Protein AF-A0A6H1K4T9-F1 (afdb_monomer_lite)

Sequence (59 aa):
MTERMLIGPKLEPVPVQRCDVCELCGREREVARRAGRSLEVRSLNGVIAGHPHGREARE

Radius of gyration: 14.77 Å; chains: 1; bounding box: 34×23×47 Å

Foldseek 3Di:
DPPPPCPPPPPQDQFDPPDPQLVVLVVVQVVCVVVVNNVVGDRSVCSVVVDDDDDDPPD

Secondary structure (DSSP, 8-state):
-----------PPPPPTT-HHHHHHHHHHHHHHHTT-TTSS--HHHHHHTS--SS----

Structure (mmCIF, N/CA/C/O backbone):
data_AF-A0A6H1K4T9-F1
#
_entry.id   AF-A0A6H1K4T9-F1
#
loop_
_atom_site.group_PDB
_atom_site.id
_atom_site.type_symbol
_atom_site.label_atom_id
_atom_site.label_alt_id
_atom_site.label_comp_id
_atom_site.label_asym_id
_atom_site.label_entity_id
_atom_site.label_seq_id
_atom_site.pdbx_PDB_ins_code
_atom_site.Cartn_x
_atom_site.Cartn_y
_atom_site.Cartn_z
_atom_site.occupancy
_atom_site.B_iso_or_equiv
_atom_site.auth_seq_id
_atom_site.auth_comp_id
_atom_site.auth_asym_id
_atom_site.auth_atom_id
_atom_site.pdbx_PDB_model_num
ATOM 1 N N . MET A 1 1 ? -8.375 15.076 31.476 1.00 39.69 1 MET A N 1
ATOM 2 C CA . MET A 1 1 ? -9.102 15.232 30.201 1.00 39.69 1 MET A CA 1
ATOM 3 C C . MET A 1 1 ? -8.187 14.683 29.126 1.00 39.69 1 MET A C 1
ATOM 5 O O . MET A 1 1 ? -7.233 15.349 28.762 1.00 39.69 1 MET A O 1
ATOM 9 N N . THR A 1 2 ? -8.341 13.413 28.758 1.00 46.56 2 THR A N 1
ATOM 10 C CA . THR A 1 2 ? -7.494 12.793 27.735 1.00 46.56 2 THR A CA 1
ATOM 11 C C . THR A 1 2 ? -7.947 13.314 26.382 1.00 46.56 2 THR A C 1
ATOM 13 O O . THR A 1 2 ? -9.010 12.937 25.890 1.00 46.56 2 THR A O 1
ATOM 16 N N . GLU A 1 3 ? -7.169 14.243 25.825 1.00 43.88 3 GLU A N 1
ATOM 17 C CA . GLU A 1 3 ? -7.313 14.708 24.451 1.00 43.88 3 GLU A CA 1
ATOM 18 C C . GLU A 1 3 ? -7.395 13.496 23.531 1.00 43.88 3 GLU A C 1
ATOM 20 O O . GLU A 1 3 ? -6.437 12.754 23.308 1.00 43.88 3 GLU A O 1
ATOM 25 N N . ARG A 1 4 ? -8.599 13.266 23.020 1.00 52.03 4 ARG A N 1
ATOM 26 C CA . ARG A 1 4 ? -8.844 12.320 21.950 1.00 52.03 4 ARG A CA 1
ATOM 27 C C . ARG A 1 4 ? -8.306 13.004 20.707 1.00 52.03 4 ARG A C 1
ATOM 29 O O . ARG A 1 4 ? -9.039 13.728 20.044 1.00 52.03 4 ARG A O 1
ATOM 36 N N . MET A 1 5 ? -7.003 12.839 20.478 1.00 53.09 5 MET A N 1
ATOM 37 C CA . MET A 1 5 ? -6.304 13.237 19.263 1.00 53.09 5 MET A CA 1
ATOM 38 C C . MET A 1 5 ? -7.136 12.721 18.088 1.00 53.09 5 MET A C 1
ATOM 40 O O . MET A 1 5 ? -7.094 11.536 17.750 1.00 53.09 5 MET A O 1
ATOM 44 N N . LEU A 1 6 ? -7.960 13.592 17.509 1.00 51.75 6 LEU A N 1
ATOM 45 C CA . LEU A 1 6 ? -8.607 13.339 16.237 1.00 51.75 6 LEU A CA 1
ATOM 46 C C . LEU A 1 6 ? -7.475 13.423 15.225 1.00 51.75 6 LEU A C 1
ATOM 48 O O . LEU A 1 6 ? -7.214 14.470 14.639 1.00 51.75 6 LEU A O 1
ATOM 52 N N . ILE A 1 7 ? -6.745 12.316 15.087 1.00 55.31 7 ILE A N 1
ATOM 53 C CA . ILE A 1 7 ? -5.876 12.078 13.949 1.00 55.31 7 ILE A CA 1
ATOM 54 C C . ILE A 1 7 ? -6.846 12.056 12.767 1.00 55.31 7 ILE A C 1
ATOM 56 O O . ILE A 1 7 ? -7.419 11.016 12.441 1.00 55.31 7 ILE A O 1
ATOM 60 N N . GLY A 1 8 ? -7.108 13.233 12.184 1.00 50.84 8 GLY A N 1
ATOM 61 C CA . GLY A 1 8 ? -7.764 13.352 10.886 1.00 50.84 8 GLY A CA 1
ATOM 62 C C . GLY A 1 8 ? -7.070 12.390 9.926 1.00 50.84 8 GLY A C 1
ATOM 63 O O . GLY A 1 8 ? -5.891 12.102 10.152 1.00 50.84 8 GLY A O 1
ATOM 64 N N . PRO A 1 9 ? -7.783 11.824 8.934 1.00 55.84 9 PRO A N 1
ATOM 65 C CA . PRO A 1 9 ? -7.285 10.687 8.172 1.00 55.84 9 PRO A CA 1
ATOM 66 C C . PRO A 1 9 ? -5.876 11.014 7.695 1.00 55.84 9 PRO A C 1
ATOM 68 O O . PRO A 1 9 ? -5.695 11.895 6.855 1.00 55.84 9 PRO A O 1
ATOM 71 N N . LYS A 1 10 ? -4.873 10.364 8.309 1.00 59.81 10 LYS A N 1
ATOM 72 C CA . LYS A 1 10 ? -3.490 10.431 7.849 1.00 59.81 10 LYS A CA 1
ATOM 73 C C . LYS A 1 10 ? -3.604 10.076 6.381 1.00 59.81 10 LYS A C 1
ATOM 75 O O . LYS A 1 10 ? -4.107 8.992 6.092 1.00 59.81 10 LYS A O 1
ATOM 80 N N . LEU A 1 11 ? -3.284 11.023 5.499 1.00 64.44 11 LEU A N 1
ATOM 81 C CA . LEU A 1 11 ? -3.413 10.819 4.064 1.00 64.44 11 LEU A CA 1
ATOM 82 C C . LEU A 1 11 ? -2.705 9.505 3.750 1.00 64.44 11 LEU A C 1
ATOM 84 O O . LEU A 1 11 ? -1.498 9.373 3.965 1.00 64.44 11 LEU A O 1
ATOM 88 N N . GLU A 1 12 ? -3.495 8.502 3.381 1.00 67.06 12 GLU A N 1
ATOM 89 C CA . GLU A 1 12 ? -2.9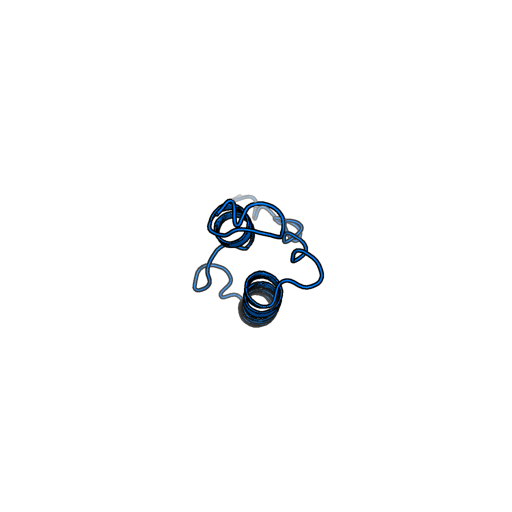59 7.211 2.999 1.00 67.06 12 GLU A CA 1
ATOM 90 C C . GLU A 1 12 ? -2.156 7.436 1.714 1.00 67.06 12 GLU A C 1
ATOM 92 O O . GLU A 1 12 ? -2.572 8.242 0.872 1.00 67.06 12 GLU A O 1
ATOM 97 N N . PRO A 1 13 ? -0.992 6.786 1.560 1.00 75.62 13 PRO A N 1
ATOM 98 C CA . PRO A 1 13 ? -0.211 6.919 0.340 1.00 75.62 13 PRO A CA 1
ATOM 99 C C . PRO A 1 13 ? -1.076 6.556 -0.873 1.00 75.62 13 PRO A C 1
ATOM 101 O O . PRO A 1 13 ? -1.973 5.720 -0.781 1.00 75.62 13 PRO A O 1
ATOM 104 N N . VAL A 1 14 ? -0.822 7.174 -2.023 1.00 85.69 14 VAL A N 1
ATOM 105 C CA . VAL A 1 14 ? -1.489 6.775 -3.268 1.00 85.69 14 VAL A CA 1
ATOM 106 C C . VAL A 1 14 ? -0.686 5.624 -3.881 1.00 85.69 14 VAL A C 1
ATOM 108 O O . VAL A 1 14 ? 0.540 5.738 -3.961 1.00 85.69 14 VAL A O 1
ATOM 111 N N . PRO A 1 15 ? -1.328 4.517 -4.302 1.00 89.81 15 PRO A N 1
ATOM 112 C CA . PRO A 1 15 ? -0.658 3.456 -5.045 1.00 89.81 15 PRO A CA 1
ATOM 113 C C . PRO A 1 15 ? 0.125 3.998 -6.244 1.00 89.81 15 PRO A C 1
ATOM 115 O O . PRO A 1 15 ? -0.345 4.901 -6.939 1.00 89.81 15 PRO A O 1
ATOM 118 N N . VAL A 1 16 ? 1.298 3.426 -6.522 1.00 91.88 16 VAL A N 1
ATOM 119 C CA . VAL A 1 16 ? 2.016 3.730 -7.766 1.00 91.88 16 VAL A CA 1
ATOM 120 C C . VAL A 1 16 ? 1.153 3.288 -8.947 1.00 91.88 16 VAL A C 1
ATOM 122 O O . VAL A 1 16 ? 0.674 2.155 -8.978 1.00 91.88 16 VAL A O 1
ATOM 125 N N . GLN A 1 17 ? 0.936 4.189 -9.910 1.00 86.62 17 GLN A N 1
ATOM 126 C CA . GLN A 1 17 ? 0.102 3.897 -11.076 1.00 86.62 17 GLN A CA 1
ATOM 127 C C . GLN A 1 17 ? 0.676 2.731 -11.886 1.00 86.62 17 GLN A C 1
ATOM 129 O O . GLN A 1 17 ? 1.885 2.687 -12.122 1.00 86.62 17 GLN A O 1
ATOM 134 N N . ARG A 1 18 ? -0.201 1.839 -12.369 1.00 87.62 18 ARG A N 1
ATOM 135 C CA . ARG A 1 18 ? 0.170 0.650 -13.159 1.00 87.62 18 ARG A CA 1
ATOM 136 C C . ARG A 1 18 ? 1.061 -0.336 -12.395 1.00 87.62 18 ARG A C 1
ATOM 138 O O . ARG A 1 18 ? 1.856 -1.046 -13.006 1.00 87.62 18 ARG A O 1
ATOM 145 N N . CYS A 1 19 ? 0.947 -0.366 -11.069 1.00 92.81 19 CYS A N 1
ATOM 146 C CA . CYS A 1 19 ? 1.588 -1.372 -10.237 1.00 92.81 19 CYS A CA 1
ATOM 147 C C . CYS A 1 19 ? 0.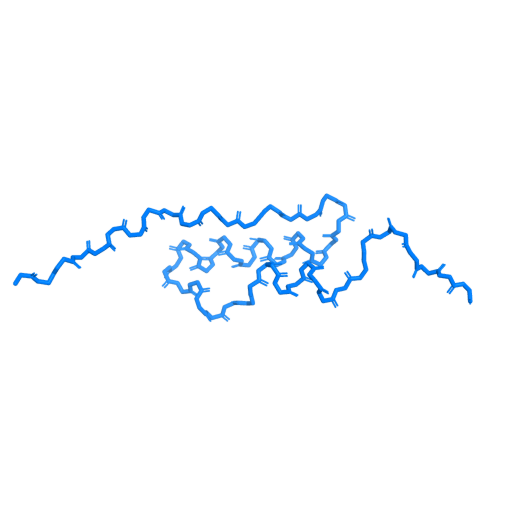532 -2.200 -9.502 1.00 92.81 19 CYS A C 1
ATOM 149 O O . CYS A 1 19 ? -0.048 -1.750 -8.511 1.00 92.81 19 CYS A O 1
ATOM 151 N N . ASP A 1 20 ? 0.339 -3.439 -9.952 1.00 93.00 20 ASP A N 1
ATOM 152 C CA . ASP A 1 20 ? -0.679 -4.349 -9.415 1.00 93.00 20 ASP A CA 1
ATOM 153 C C . ASP A 1 20 ? -0.511 -4.600 -7.909 1.00 93.00 20 ASP A C 1
ATOM 155 O O . ASP A 1 20 ? -1.496 -4.689 -7.174 1.00 93.00 20 ASP A O 1
ATOM 159 N N . VAL A 1 21 ? 0.737 -4.660 -7.428 1.00 93.56 21 VAL A N 1
ATOM 160 C CA . VAL A 1 21 ? 1.064 -4.879 -6.010 1.00 93.56 21 VAL A CA 1
ATOM 161 C C . VAL A 1 21 ? 0.618 -3.688 -5.158 1.00 93.56 21 VAL A C 1
ATOM 163 O O . VAL A 1 21 ? -0.039 -3.866 -4.127 1.00 93.56 21 VAL A O 1
ATOM 166 N N . CYS A 1 22 ? 0.938 -2.466 -5.589 1.00 94.12 22 CYS A N 1
ATOM 167 C CA . CYS A 1 22 ? 0.502 -1.252 -4.905 1.00 94.12 22 CYS A CA 1
ATOM 168 C C . CYS A 1 22 ? -1.014 -1.076 -4.961 1.00 94.12 22 CYS A C 1
ATOM 170 O O . CYS A 1 22 ? -1.622 -0.709 -3.955 1.00 94.12 22 CYS A O 1
ATOM 172 N N . GLU A 1 23 ? -1.632 -1.328 -6.115 1.00 93.62 23 GLU A N 1
ATOM 173 C CA . GLU A 1 23 ? -3.076 -1.184 -6.295 1.00 93.62 23 GLU A CA 1
ATOM 174 C C . GLU A 1 23 ? -3.859 -2.176 -5.433 1.00 93.62 23 GLU A C 1
ATOM 176 O O . GLU A 1 23 ? -4.839 -1.795 -4.788 1.00 93.62 23 GLU A O 1
ATOM 181 N N . LEU A 1 24 ? -3.412 -3.434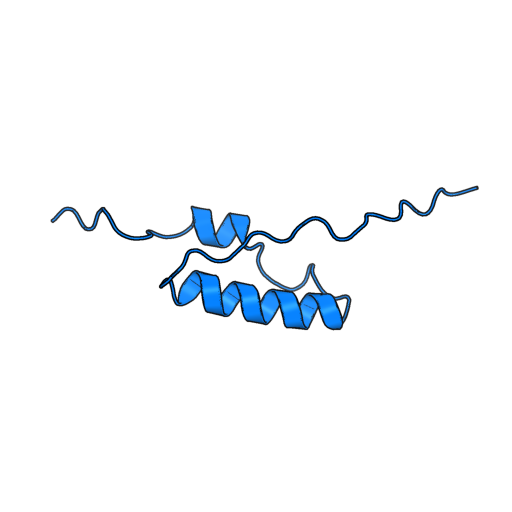 -5.373 1.00 93.88 24 LEU A N 1
ATOM 182 C CA . LEU A 1 24 ? -4.006 -4.441 -4.501 1.00 93.88 24 LEU A CA 1
ATOM 183 C C . LEU A 1 24 ? -3.887 -4.035 -3.028 1.00 93.88 24 LEU A C 1
ATOM 185 O O . LEU A 1 24 ? -4.901 -4.002 -2.329 1.00 93.88 24 LEU A O 1
ATOM 189 N N . CYS A 1 25 ? -2.690 -3.643 -2.581 1.00 93.19 25 CYS A N 1
ATOM 190 C CA . CYS A 1 25 ? -2.482 -3.184 -1.208 1.00 93.19 25 CYS A CA 1
ATOM 191 C C . CYS A 1 25 ? -3.350 -1.957 -0.879 1.00 93.19 25 CYS A C 1
ATOM 193 O O . CYS A 1 25 ? -3.973 -1.905 0.180 1.00 93.19 25 CYS A O 1
ATOM 195 N N . GLY A 1 26 ? -3.462 -0.993 -1.798 1.00 92.38 26 GLY A N 1
ATOM 196 C CA . GLY A 1 26 ? -4.333 0.173 -1.636 1.00 92.38 26 GLY A CA 1
ATOM 197 C C . GLY A 1 26 ? -5.802 -0.207 -1.423 1.00 92.38 26 GLY A C 1
ATOM 198 O O . GLY A 1 26 ? -6.455 0.338 -0.530 1.00 92.38 26 GLY A O 1
ATOM 199 N N . ARG A 1 27 ? -6.317 -1.188 -2.180 1.00 92.62 27 ARG A N 1
ATOM 200 C CA . ARG A 1 27 ? -7.689 -1.699 -2.006 1.00 92.62 27 ARG A CA 1
ATOM 201 C C . ARG A 1 27 ? -7.887 -2.378 -0.651 1.00 92.62 27 ARG A C 1
ATOM 203 O O . ARG A 1 27 ? -8.860 -2.073 0.036 1.00 92.62 27 ARG A O 1
ATOM 210 N N . GLU A 1 28 ? -6.970 -3.253 -0.242 1.00 93.00 28 GLU A N 1
ATOM 211 C CA . GLU A 1 28 ? -7.026 -3.923 1.067 1.00 93.00 28 GLU A CA 1
ATOM 212 C C . GLU A 1 28 ? -7.005 -2.917 2.222 1.00 93.00 28 GLU A C 1
ATOM 214 O O . GLU A 1 28 ? -7.767 -3.040 3.185 1.00 93.00 28 GLU A O 1
ATOM 219 N N . ARG A 1 29 ? -6.180 -1.871 2.103 1.00 92.12 29 ARG A N 1
ATOM 220 C CA . ARG A 1 29 ? -6.108 -0.797 3.096 1.00 92.12 29 ARG A CA 1
ATOM 221 C C . ARG A 1 29 ? -7.380 0.022 3.174 1.00 92.12 29 ARG A C 1
ATOM 223 O O . ARG A 1 29 ? -7.821 0.321 4.280 1.00 92.12 29 ARG A O 1
ATOM 230 N N . GLU A 1 30 ? -8.002 0.343 2.047 1.00 90.50 30 GLU A N 1
ATOM 231 C CA . GLU A 1 30 ? -9.283 1.049 2.049 1.00 90.50 30 GLU A CA 1
ATOM 232 C C . GLU A 1 30 ? -10.389 0.213 2.716 1.00 90.50 30 GLU A C 1
ATOM 234 O O . GLU A 1 30 ? -11.172 0.742 3.508 1.00 90.50 30 GLU A O 1
ATOM 239 N N . VAL A 1 31 ? -10.417 -1.103 2.478 1.00 92.12 31 VAL A N 1
ATOM 240 C CA . VAL A 1 31 ? -11.337 -2.025 3.167 1.00 92.12 31 VAL A CA 1
ATOM 241 C C . VAL A 1 31 ? -11.068 -2.047 4.676 1.00 92.12 31 VAL A C 1
ATOM 243 O O . VAL A 1 31 ? -11.994 -1.865 5.470 1.00 92.12 31 VAL A O 1
ATOM 246 N N . ALA A 1 32 ? -9.809 -2.207 5.090 1.00 90.88 32 ALA A N 1
ATOM 247 C CA . ALA A 1 32 ? -9.429 -2.226 6.501 1.00 90.88 32 ALA A CA 1
ATOM 248 C C . ALA A 1 32 ? -9.728 -0.891 7.200 1.00 90.88 32 ALA A C 1
ATOM 250 O O . ALA A 1 32 ? -10.234 -0.881 8.322 1.00 90.88 32 ALA A O 1
ATOM 251 N N . ARG A 1 33 ? -9.498 0.239 6.522 1.00 87.44 33 ARG A N 1
ATOM 252 C CA . ARG A 1 33 ? -9.814 1.583 7.019 1.00 87.44 33 ARG A CA 1
ATOM 253 C C . ARG A 1 33 ? -11.308 1.746 7.273 1.00 87.44 33 ARG A C 1
ATOM 255 O O . ARG A 1 33 ? -11.684 2.215 8.345 1.00 87.44 33 ARG A O 1
ATOM 262 N N . ARG A 1 34 ? -12.160 1.320 6.333 1.00 88.75 34 ARG A N 1
ATOM 263 C CA . ARG A 1 34 ? -13.627 1.341 6.503 1.00 88.75 34 ARG A CA 1
ATOM 264 C C . ARG A 1 34 ? -14.096 0.461 7.661 1.00 88.75 34 ARG A C 1
ATOM 266 O O . ARG A 1 34 ? -15.080 0.796 8.308 1.00 88.75 34 ARG A O 1
ATOM 273 N N . ALA A 1 35 ? -13.381 -0.627 7.936 1.00 90.75 35 ALA A N 1
ATOM 274 C CA . ALA A 1 35 ? -13.662 -1.529 9.048 1.00 90.75 35 ALA A CA 1
ATOM 275 C C . ALA A 1 35 ? -13.022 -1.101 10.387 1.00 90.75 35 ALA A C 1
ATOM 277 O O . ALA A 1 35 ? -13.222 -1.781 11.390 1.00 90.75 35 ALA A O 1
ATOM 278 N N . GLY A 1 36 ? -12.235 -0.017 10.423 1.00 90.44 36 GLY A N 1
ATOM 279 C CA . GLY A 1 36 ? -11.501 0.412 11.620 1.00 90.44 36 GLY A CA 1
ATOM 280 C C . GLY A 1 36 ? -10.308 -0.483 11.993 1.00 90.44 36 GLY A C 1
ATOM 281 O O . GLY A 1 36 ? -9.839 -0.430 13.125 1.00 90.44 36 GLY A O 1
ATOM 282 N N . ARG A 1 37 ? -9.806 -1.298 11.056 1.00 90.00 37 ARG A N 1
ATOM 283 C CA . ARG A 1 37 ? -8.750 -2.308 11.260 1.00 90.00 37 ARG A CA 1
ATOM 284 C C . ARG A 1 37 ? -7.467 -2.013 10.478 1.00 90.00 37 ARG A C 1
ATOM 286 O O . ARG A 1 37 ? -6.765 -2.918 10.040 1.00 90.00 37 ARG A O 1
ATOM 293 N N . SER A 1 38 ? -7.127 -0.738 10.291 1.00 83.69 38 SER A N 1
ATOM 294 C CA . SER A 1 38 ? -5.997 -0.299 9.448 1.00 83.69 38 SER A CA 1
ATOM 295 C C .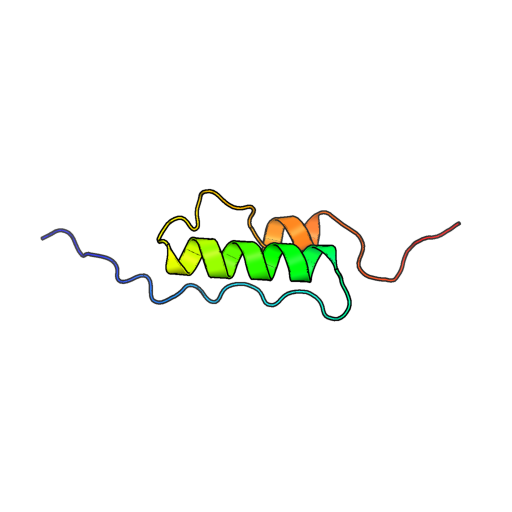 SER A 1 38 ? -4.615 -0.845 9.849 1.00 83.69 38 SER A C 1
ATOM 297 O O . SER A 1 38 ? -3.678 -0.742 9.058 1.00 83.69 38 SER A O 1
ATOM 299 N N . LEU A 1 39 ? -4.473 -1.384 11.066 1.00 86.19 39 LEU A N 1
ATOM 300 C CA . LEU A 1 39 ? -3.237 -1.990 11.578 1.00 86.19 39 LEU A CA 1
ATOM 301 C C . LEU A 1 39 ? -3.081 -3.476 11.205 1.00 86.19 39 LEU A C 1
ATOM 303 O O . LEU A 1 39 ? -1.989 -4.013 11.345 1.00 86.19 39 LEU A O 1
ATOM 307 N N . GLU A 1 40 ? -4.140 -4.134 10.722 1.00 89.81 40 GLU A N 1
ATOM 308 C CA . GLU A 1 40 ? -4.112 -5.550 10.310 1.00 89.81 40 GLU A CA 1
ATOM 309 C C . GLU A 1 40 ? -3.530 -5.755 8.904 1.00 89.81 40 GLU A C 1
ATOM 311 O O . GLU A 1 40 ? -3.231 -6.874 8.498 1.00 89.81 40 GLU A O 1
ATOM 316 N N . VAL A 1 41 ? -3.368 -4.670 8.147 1.00 89.38 41 VAL A N 1
ATOM 317 C CA . VAL A 1 41 ? -2.901 -4.673 6.760 1.00 89.38 41 VAL A CA 1
ATOM 318 C C . VAL A 1 41 ? -1.550 -3.980 6.643 1.00 89.38 41 VAL A C 1
ATOM 320 O O . VAL A 1 41 ? -1.226 -3.054 7.391 1.00 89.38 41 VAL A O 1
ATOM 323 N N . ARG A 1 42 ? -0.755 -4.403 5.657 1.00 89.50 42 ARG A N 1
ATOM 324 C CA . ARG A 1 42 ? 0.567 -3.819 5.398 1.00 89.50 42 ARG A CA 1
ATOM 325 C C . ARG A 1 42 ? 0.465 -2.323 5.111 1.00 89.50 42 ARG A C 1
ATOM 327 O O . ARG A 1 42 ? -0.501 -1.850 4.515 1.00 89.50 42 ARG A O 1
ATOM 334 N N . SER A 1 43 ? 1.486 -1.576 5.525 1.00 88.38 43 SER A N 1
ATOM 335 C CA . SER A 1 43 ? 1.634 -0.161 5.177 1.00 88.38 43 SER A CA 1
ATOM 336 C C . SER A 1 43 ? 1.932 -0.015 3.688 1.00 88.38 43 SER A C 1
ATOM 338 O O . SER A 1 43 ? 2.879 -0.631 3.196 1.00 88.38 43 SER A O 1
ATOM 340 N N . LEU A 1 44 ? 1.186 0.842 2.985 1.00 89.62 44 LEU A N 1
ATOM 341 C CA . LEU A 1 44 ? 1.417 1.084 1.560 1.00 89.62 44 LEU A CA 1
ATOM 342 C C . LEU A 1 44 ? 2.793 1.713 1.298 1.00 89.62 44 LEU A C 1
ATOM 344 O O . LEU A 1 44 ? 3.436 1.354 0.323 1.00 89.62 44 LEU A O 1
ATOM 348 N N . ASN A 1 45 ? 3.309 2.541 2.214 1.00 90.75 45 ASN A N 1
ATOM 349 C CA . ASN A 1 45 ? 4.690 3.040 2.133 1.00 90.75 45 ASN A CA 1
ATOM 350 C C . ASN A 1 45 ? 5.713 1.899 2.182 1.00 90.75 45 ASN A C 1
ATOM 352 O O . ASN A 1 45 ? 6.679 1.899 1.425 1.00 90.75 45 ASN A O 1
ATOM 356 N N . GLY A 1 46 ? 5.491 0.919 3.063 1.00 90.94 46 GLY A N 1
ATOM 357 C CA . GLY A 1 46 ? 6.359 -0.253 3.162 1.00 90.94 46 GLY A CA 1
ATOM 358 C C . GLY A 1 46 ? 6.290 -1.121 1.909 1.00 90.94 46 GLY A C 1
ATOM 359 O O . GLY A 1 46 ? 7.311 -1.621 1.451 1.00 90.94 46 GLY A O 1
ATOM 360 N N . VAL A 1 47 ? 5.099 -1.254 1.319 1.00 93.12 47 VAL A N 1
ATOM 361 C CA . VAL A 1 47 ? 4.918 -1.968 0.052 1.00 93.12 47 VAL A CA 1
ATOM 362 C C . VAL A 1 47 ? 5.622 -1.237 -1.086 1.00 93.12 47 VAL A C 1
ATOM 364 O O . VAL A 1 47 ? 6.415 -1.871 -1.770 1.00 93.12 47 VAL A O 1
ATOM 367 N N . ILE A 1 48 ? 5.423 0.076 -1.247 1.00 91.19 48 ILE A N 1
ATOM 368 C CA . ILE A 1 48 ? 6.076 0.882 -2.293 1.00 91.19 48 ILE A CA 1
ATOM 369 C C . ILE A 1 48 ? 7.605 0.761 -2.213 1.00 91.19 48 ILE A C 1
ATOM 371 O O . ILE A 1 48 ? 8.261 0.550 -3.227 1.00 91.19 48 ILE A O 1
ATOM 375 N N . ALA A 1 49 ? 8.178 0.845 -1.011 1.00 90.94 49 ALA A N 1
ATOM 376 C CA . ALA A 1 49 ? 9.623 0.716 -0.818 1.00 90.94 49 ALA A CA 1
ATOM 377 C C . ALA A 1 49 ? 10.147 -0.720 -1.017 1.00 90.94 49 ALA A C 1
ATOM 379 O O . ALA A 1 49 ? 11.337 -0.914 -1.251 1.00 90.94 49 ALA A O 1
ATOM 380 N N . GLY A 1 50 ? 9.279 -1.726 -0.893 1.00 92.75 50 GLY A N 1
ATOM 381 C CA . GLY A 1 50 ? 9.659 -3.137 -0.867 1.00 92.75 50 GLY A CA 1
ATOM 382 C C . GLY A 1 50 ? 9.714 -3.832 -2.227 1.00 92.75 50 GLY A C 1
ATOM 383 O O . GLY A 1 50 ? 9.993 -5.029 -2.255 1.00 92.75 50 GLY A O 1
ATOM 384 N N . HIS A 1 51 ? 9.413 -3.149 -3.336 1.00 90.12 51 HIS A N 1
ATOM 385 C CA . HIS A 1 51 ? 9.440 -3.774 -4.662 1.00 90.12 51 HIS A CA 1
ATOM 386 C C . HIS A 1 51 ? 9.681 -2.764 -5.801 1.00 90.12 51 HIS A C 1
ATOM 388 O O . HIS A 1 51 ? 9.443 -1.563 -5.635 1.00 90.12 51 HIS A O 1
ATOM 394 N N . PRO A 1 52 ? 10.173 -3.227 -6.966 1.00 88.94 52 PRO A N 1
ATOM 395 C CA . PRO A 1 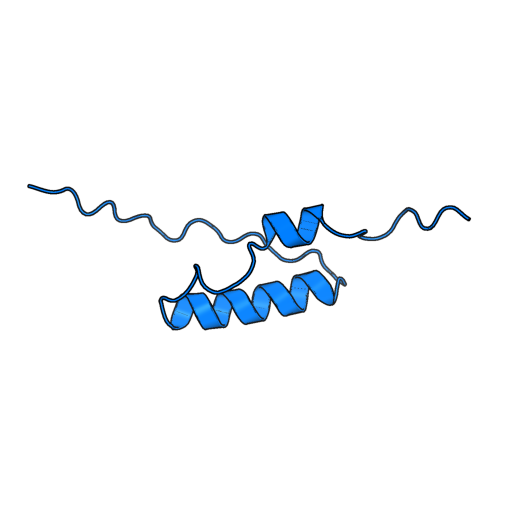52 ? 10.505 -2.346 -8.080 1.00 88.94 52 PRO A CA 1
ATOM 396 C C . PRO A 1 52 ? 9.259 -1.831 -8.815 1.00 88.94 52 PRO A C 1
ATOM 398 O O . PRO A 1 52 ? 8.306 -2.568 -9.055 1.00 88.94 52 PRO A O 1
ATOM 401 N N . HIS A 1 53 ? 9.321 -0.572 -9.2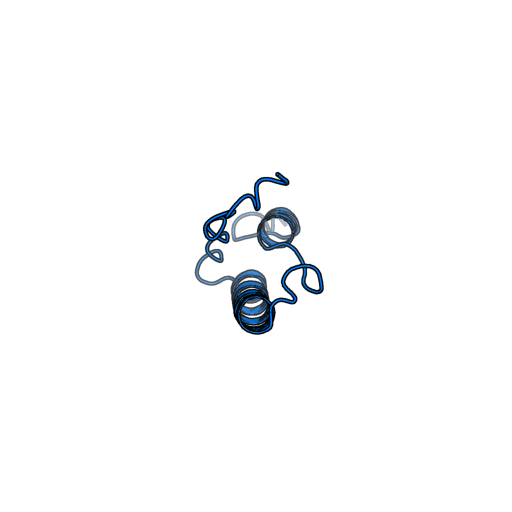53 1.00 85.25 53 HIS A N 1
ATOM 402 C CA . HIS A 1 53 ? 8.298 0.110 -10.049 1.00 85.25 53 HIS A CA 1
ATOM 403 C C . HIS A 1 53 ? 8.946 0.679 -11.318 1.00 85.25 53 HIS A C 1
ATOM 405 O O . HIS A 1 53 ? 9.239 1.866 -11.357 1.00 85.25 53 HIS A O 1
ATOM 411 N N . GLY A 1 54 ? 9.264 -0.183 -12.298 1.00 69.25 54 GLY A N 1
ATOM 412 C CA . GLY A 1 54 ? 9.856 0.157 -13.613 1.00 69.25 54 GLY A CA 1
ATOM 413 C C . GLY A 1 54 ? 10.736 1.422 -13.632 1.00 69.25 54 GLY A C 1
ATOM 414 O O . GLY A 1 54 ? 10.261 2.512 -13.914 1.00 69.25 54 GLY A O 1
ATOM 415 N N . ARG A 1 55 ? 12.028 1.354 -13.326 1.00 60.41 55 ARG A N 1
ATOM 416 C CA . ARG A 1 55 ? 13.080 0.740 -14.142 1.00 60.41 55 ARG A CA 1
ATOM 417 C C . ARG A 1 55 ? 14.153 0.214 -13.199 1.00 60.41 55 ARG A C 1
ATOM 419 O O . ARG A 1 55 ? 14.694 1.000 -12.439 1.00 60.41 55 ARG A O 1
ATOM 426 N N . GLU A 1 56 ? 14.396 -1.090 -13.272 1.00 54.66 56 GLU A N 1
ATOM 427 C CA . GLU A 1 56 ? 15.684 -1.798 -13.161 1.00 54.66 56 GLU A CA 1
ATOM 428 C C . GLU A 1 56 ? 15.391 -3.293 -12.948 1.00 54.66 56 GLU A C 1
ATOM 430 O O . GLU A 1 56 ? 15.657 -3.876 -11.907 1.00 54.66 56 GLU A O 1
ATOM 435 N N . ALA A 1 57 ? 14.847 -3.935 -13.984 1.00 51.19 57 ALA A N 1
ATOM 436 C CA . ALA A 1 57 ? 15.454 -5.194 -14.389 1.00 51.19 57 ALA A CA 1
ATOM 437 C C . ALA A 1 57 ? 16.655 -4.782 -15.254 1.00 51.19 57 ALA A C 1
ATOM 439 O O . ALA A 1 57 ? 16.511 -4.573 -16.458 1.00 51.19 57 ALA A O 1
ATOM 440 N N . ARG A 1 58 ? 17.793 -4.474 -14.618 1.00 52.72 58 ARG A N 1
ATOM 441 C CA . ARG A 1 58 ? 19.072 -4.594 -15.322 1.00 52.72 58 ARG A CA 1
ATOM 442 C C . ARG A 1 58 ? 19.364 -6.089 -15.391 1.00 52.72 58 ARG A C 1
ATOM 444 O O . ARG A 1 58 ? 19.126 -6.794 -14.414 1.00 52.72 58 ARG A O 1
ATOM 451 N N . GLU A 1 59 ? 19.749 -6.502 -16.588 1.00 42.06 59 GLU A N 1
ATOM 452 C CA . GLU A 1 59 ? 20.105 -7.857 -17.015 1.00 42.06 59 GLU A CA 1
ATOM 453 C C . GLU A 1 59 ? 21.103 -8.548 -16.078 1.00 42.06 59 GLU A C 1
ATOM 455 O O . GLU A 1 59 ? 21.970 -7.840 -15.511 1.00 42.06 59 GLU A O 1
#

pLDDT: mean 79.04, std 17.44, range [39.69, 94.12]